Protein AF-A0A8H4AZE7-F1 (afdb_monomer)

InterPro domains:
  IPR032675 Leucine-rich repeat domain superfamily [G3DSA:3.80.10.10] (6-96)

Radius of gyration: 12.89 Å; Cα contacts (8 Å, |Δi|>4): 145; chains: 1; bounding box: 31×23×40 Å

Mean predicted aligned error: 4.81 Å

Sequence (96 aa):
MGPICEEPLLLETLKSYCPNITYFNISDVGLSTQFLELIGNLQKLQFLTLWYLYEIENEPEIQVIQFAKLLPFTLQYLDLRYSCLSSYIEILLNNC

Solvent-accessible surface area (backbone atoms only — not comparable to full-atom values): 5362 Å² total; per-residue (Å²): 132,77,80,78,80,56,61,68,60,49,45,54,46,43,52,72,77,44,49,73,42,39,69,48,77,53,62,74,44,56,69,36,72,66,51,47,51,36,49,50,54,25,65,49,24,27,36,42,36,39,31,48,31,41,86,64,70,97,55,61,69,60,51,40,41,51,47,24,64,31,58,36,90,51,51,77,44,79,43,48,66,72,19,56,62,58,82,42,45,69,59,30,65,75,40,94

Foldseek 3Di:
DPDDPCQLVVLVCCLPPPLADQADADEDEELDPSNLVSQLSNQNHAYYAYAHYDYPDPCVLVSLLSSLQSHHPNHNYYHQVNHPCVVVVVSSVVND

pLDDT: mean 88.8, std 10.73, range [38.78, 98.5]

Nearest PDB structures (foldseek):
  3rw7-assembly1_A  TM=5.849E-01  e=2.438E-01  Homo sapiens
  8pvu-assembly1_D  TM=3.495E-01  e=3.152E-01  Homo sapiens
  6xgy-assembly1_B-2  TM=4.386E-01  e=7.744E-01  Escherichia coli
  8glv-assembly1_Em  TM=2.631E-01  e=1.472E+00  Chlamydomonas reinhardtii
  1jrc-assembly1_B  TM=4.080E-01  e=6.044E+00  Lactococcus lactis

Organism: Gigaspora margarita (NCBI:txid4874)

Structure (mmCIF, N/CA/C/O backbone):
data_AF-A0A8H4AZE7-F1
#
_entry.id   AF-A0A8H4AZE7-F1
#
loop_
_atom_site.group_PDB
_atom_site.id
_atom_site.type_symbol
_atom_site.label_atom_id
_atom_site.label_alt_id
_atom_site.label_comp_id
_atom_site.label_asym_id
_atom_site.label_entity_id
_atom_site.label_seq_id
_atom_site.pdbx_PDB_ins_code
_atom_site.Cartn_x
_atom_site.Cartn_y
_atom_site.Cartn_z
_atom_site.occupancy
_atom_site.B_iso_or_equiv
_atom_site.auth_seq_id
_atom_site.auth_comp_id
_atom_site.auth_asym_id
_atom_site.auth_atom_id
_atom_site.pdbx_PDB_model_num
ATOM 1 N N . MET A 1 1 ? 2.283 10.346 -31.207 1.00 38.78 1 MET A N 1
ATOM 2 C CA . MET A 1 1 ? 1.617 10.816 -29.976 1.00 38.78 1 MET A CA 1
ATOM 3 C C . MET A 1 1 ? 1.553 9.616 -29.054 1.00 38.78 1 MET A C 1
ATOM 5 O O . MET A 1 1 ? 0.886 8.657 -29.413 1.00 38.78 1 MET A O 1
ATOM 9 N N . GLY A 1 2 ? 2.359 9.597 -27.990 1.00 47.41 2 GLY A N 1
ATOM 10 C CA . GLY A 1 2 ? 2.244 8.555 -26.964 1.00 47.41 2 GLY A CA 1
ATOM 11 C C . GLY A 1 2 ? 0.913 8.705 -26.216 1.00 47.41 2 GLY A C 1
ATOM 12 O O . GLY A 1 2 ? 0.333 9.794 -26.275 1.00 47.41 2 GLY A O 1
ATOM 13 N N . PRO A 1 3 ? 0.401 7.645 -25.571 1.00 54.72 3 PRO A N 1
ATOM 14 C CA . PRO A 1 3 ? -0.799 7.761 -24.757 1.00 54.72 3 PRO A CA 1
ATOM 15 C C . PRO A 1 3 ? -0.563 8.821 -23.677 1.00 54.72 3 PRO A C 1
ATOM 17 O O . PRO A 1 3 ? 0.533 8.932 -23.128 1.00 54.72 3 PRO A O 1
ATOM 20 N N . ILE A 1 4 ? -1.575 9.647 -23.421 1.00 56.66 4 ILE A N 1
ATOM 21 C CA . ILE A 1 4 ? -1.590 10.531 -22.256 1.00 56.66 4 ILE A CA 1
ATOM 22 C C . ILE A 1 4 ? -1.469 9.596 -21.045 1.00 56.66 4 ILE A C 1
ATOM 24 O O . ILE A 1 4 ? -2.271 8.674 -20.931 1.00 56.66 4 ILE A O 1
ATOM 28 N N . CYS A 1 5 ? -0.454 9.762 -20.191 1.00 63.25 5 CYS A N 1
ATOM 29 C CA . CYS A 1 5 ? -0.381 9.002 -18.941 1.00 63.25 5 CYS A CA 1
ATOM 30 C C . CYS A 1 5 ? -1.583 9.406 -18.080 1.00 63.25 5 CYS A C 1
ATOM 32 O O . CYS A 1 5 ? -1.573 10.462 -17.453 1.00 63.25 5 CYS A O 1
ATOM 34 N N . GLU A 1 6 ? -2.638 8.593 -18.097 1.00 78.00 6 GLU A N 1
ATOM 35 C CA . GLU A 1 6 ? -3.862 8.795 -17.310 1.00 78.00 6 GLU A CA 1
ATOM 36 C C . GLU A 1 6 ? -3.667 8.425 -15.830 1.00 78.00 6 GLU A C 1
ATOM 38 O O . GLU A 1 6 ? -4.534 8.716 -15.010 1.00 78.00 6 GLU A O 1
ATOM 43 N N . GLU A 1 7 ? -2.516 7.844 -15.469 1.00 81.81 7 GLU A N 1
ATOM 44 C CA . GLU A 1 7 ? -2.170 7.422 -14.105 1.00 81.81 7 GLU A CA 1
ATOM 45 C C . GLU A 1 7 ? -2.350 8.550 -13.069 1.00 81.81 7 GLU A C 1
ATOM 47 O O . GLU A 1 7 ? -3.137 8.348 -12.142 1.00 81.81 7 GLU A O 1
ATOM 52 N N . PRO A 1 8 ? -1.762 9.761 -13.207 1.00 84.50 8 PRO A N 1
ATOM 53 C CA . PRO A 1 8 ? -1.953 10.815 -12.208 1.00 84.50 8 PRO A CA 1
ATOM 54 C C . PRO A 1 8 ? -3.424 11.222 -12.052 1.00 84.50 8 PRO A C 1
ATOM 56 O O . PRO A 1 8 ? -3.888 11.461 -10.940 1.00 84.50 8 PRO A O 1
ATOM 59 N N . LEU A 1 9 ? -4.182 11.263 -13.155 1.00 89.19 9 LEU A N 1
ATOM 60 C CA . LEU A 1 9 ? -5.602 11.621 -13.136 1.00 89.19 9 LEU A CA 1
ATOM 61 C C . LEU A 1 9 ? -6.439 10.548 -12.422 1.00 89.19 9 LEU A C 1
ATOM 63 O O . LEU A 1 9 ? -7.338 10.874 -11.642 1.00 89.19 9 LEU A O 1
ATOM 67 N N . LEU A 1 10 ? -6.136 9.272 -12.671 1.00 89.50 10 LEU A N 1
ATOM 68 C CA . LEU A 1 10 ? -6.784 8.140 -12.022 1.00 89.50 10 LEU A CA 1
ATOM 69 C C . LEU A 1 10 ? -6.532 8.156 -10.510 1.00 89.50 10 LEU A C 1
ATOM 71 O O . LEU A 1 10 ? -7.486 8.046 -9.741 1.00 89.50 10 LEU A O 1
ATOM 75 N N . LEU A 1 11 ? -5.278 8.336 -10.082 1.00 91.12 11 LEU A N 1
ATOM 76 C CA . LEU A 1 11 ? -4.909 8.365 -8.663 1.00 91.12 11 LEU A CA 1
ATOM 77 C C . LEU A 1 11 ? -5.606 9.518 -7.921 1.00 91.12 11 LEU A C 1
ATOM 79 O O . LEU A 1 11 ? -6.197 9.297 -6.863 1.00 91.12 11 LEU A O 1
ATOM 83 N N . GLU A 1 12 ? -5.636 10.719 -8.507 1.00 90.12 12 GLU A N 1
ATOM 84 C CA . GLU A 1 12 ? -6.357 11.872 -7.944 1.00 90.12 12 GLU A CA 1
ATOM 85 C C . GLU A 1 12 ? -7.874 11.639 -7.861 1.00 90.12 12 GLU A C 1
ATOM 87 O O . GLU A 1 12 ? -8.527 12.010 -6.876 1.00 90.12 12 GLU A O 1
ATOM 92 N N . THR A 1 13 ? -8.448 10.983 -8.872 1.00 91.94 13 THR A N 1
ATOM 93 C CA . THR A 1 13 ? -9.875 10.636 -8.891 1.00 91.94 13 THR A CA 1
ATOM 94 C C . THR A 1 13 ? -10.204 9.630 -7.788 1.00 91.94 13 THR A C 1
ATOM 96 O O . THR A 1 13 ? -11.152 9.838 -7.031 1.00 91.94 13 THR A O 1
ATOM 99 N N . LEU A 1 14 ? -9.408 8.568 -7.640 1.00 92.31 14 LEU A N 1
ATOM 100 C CA . LEU A 1 14 ? -9.594 7.570 -6.583 1.00 92.31 14 LEU A CA 1
ATOM 101 C C . LEU A 1 14 ? -9.473 8.200 -5.192 1.00 92.31 14 LEU A C 1
ATOM 103 O O . LEU A 1 14 ? -10.317 7.946 -4.331 1.00 92.31 14 LEU A O 1
ATOM 107 N N . LYS A 1 15 ? -8.484 9.080 -5.000 1.00 89.94 15 LYS A N 1
ATOM 108 C CA . LYS A 1 15 ? -8.275 9.833 -3.755 1.00 89.94 15 LYS A CA 1
ATOM 109 C C . LYS A 1 15 ? -9.505 10.670 -3.385 1.00 89.94 15 LYS A C 1
ATOM 111 O O . LYS A 1 15 ? -9.924 10.673 -2.231 1.00 89.94 15 LYS A O 1
ATOM 116 N N . SER A 1 16 ? -10.111 11.341 -4.367 1.00 91.62 16 SER A N 1
ATOM 117 C CA . SER A 1 16 ? -11.234 12.265 -4.151 1.00 91.62 16 SER A CA 1
ATOM 118 C C . SER A 1 16 ? -12.586 11.565 -3.988 1.00 91.62 16 SER A C 1
ATOM 120 O O . SER A 1 16 ? -13.393 11.948 -3.141 1.00 91.62 16 SER A O 1
ATOM 122 N N . TYR A 1 17 ? -12.854 10.545 -4.804 1.00 93.94 17 TYR A N 1
ATOM 123 C CA . TYR A 1 17 ? -14.182 9.936 -4.915 1.00 93.94 17 TYR A CA 1
ATOM 124 C C . TYR A 1 17 ? -14.304 8.584 -4.207 1.00 93.94 17 TYR A C 1
ATOM 126 O O . TYR A 1 17 ? -15.422 8.126 -3.957 1.00 93.94 17 TYR A O 1
ATOM 134 N N . CYS A 1 18 ? -13.190 7.933 -3.861 1.00 93.69 18 CYS A N 1
ATOM 135 C CA . CYS A 1 18 ? -13.184 6.583 -3.298 1.00 93.69 18 CYS A CA 1
ATOM 136 C C . CYS A 1 18 ? -12.367 6.456 -1.989 1.00 93.69 18 CYS A C 1
ATOM 138 O O . CYS A 1 18 ? -11.585 5.518 -1.847 1.00 93.69 18 CYS A O 1
ATOM 140 N N . PRO A 1 19 ? -12.582 7.305 -0.964 1.00 90.81 19 PRO A N 1
ATOM 141 C CA . PRO A 1 19 ? -11.760 7.300 0.257 1.00 90.81 19 PRO A CA 1
ATOM 142 C C . PRO A 1 19 ? -11.940 6.054 1.147 1.00 90.81 19 PRO A C 1
ATOM 144 O O . PRO A 1 19 ? -11.166 5.821 2.069 1.00 90.81 19 PRO A O 1
ATOM 147 N N . ASN A 1 20 ? -12.985 5.253 0.913 1.00 95.44 20 ASN A N 1
ATOM 148 C CA . ASN A 1 20 ? -13.342 4.094 1.741 1.00 95.44 20 ASN A CA 1
ATOM 149 C C . ASN A 1 20 ? -12.964 2.747 1.106 1.00 95.44 20 ASN A C 1
ATOM 151 O O . ASN A 1 20 ? -13.533 1.724 1.490 1.00 95.44 20 ASN A O 1
ATOM 155 N N 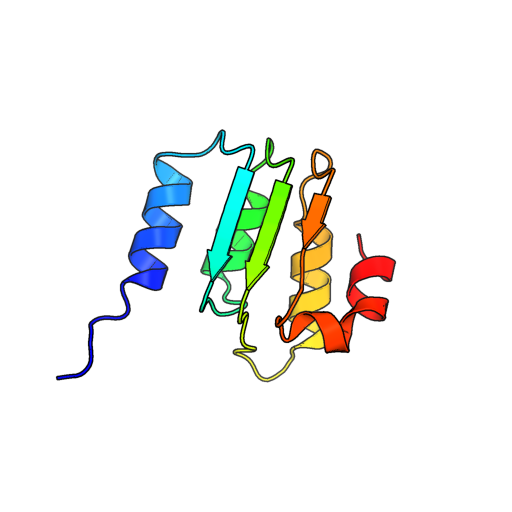. ILE A 1 21 ? -12.067 2.732 0.116 1.00 97.00 21 ILE A N 1
ATOM 156 C CA . ILE A 1 21 ? -11.604 1.487 -0.504 1.00 97.00 21 ILE A CA 1
ATOM 157 C C . ILE A 1 21 ? -11.010 0.568 0.570 1.00 97.00 21 ILE A C 1
ATOM 159 O O . ILE A 1 21 ? -10.133 0.966 1.333 1.00 97.00 21 ILE A O 1
ATOM 163 N N . THR A 1 22 ? -11.489 -0.675 0.608 1.00 98.00 22 THR A N 1
ATOM 164 C CA . THR A 1 22 ? -10.959 -1.740 1.473 1.00 98.00 22 THR A CA 1
ATOM 165 C C . THR A 1 22 ? -10.088 -2.732 0.705 1.00 98.00 22 THR A C 1
ATOM 167 O O . THR A 1 22 ? -9.232 -3.379 1.300 1.00 98.00 22 THR A O 1
ATOM 170 N N . TYR A 1 23 ? -10.274 -2.836 -0.612 1.00 98.06 23 TYR A N 1
ATOM 171 C CA . TYR A 1 23 ? -9.511 -3.701 -1.505 1.00 98.06 23 TYR A CA 1
ATOM 172 C C . TYR A 1 23 ? -8.989 -2.881 -2.680 1.00 98.06 23 TYR A C 1
ATOM 174 O O . TYR A 1 23 ? -9.781 -2.339 -3.452 1.00 98.06 23 TYR A O 1
ATOM 182 N N . PHE A 1 24 ? -7.670 -2.806 -2.822 1.00 96.25 24 PHE A N 1
ATOM 183 C CA . PHE A 1 24 ? -7.021 -2.084 -3.904 1.00 96.25 24 PHE A CA 1
ATOM 184 C C . PHE A 1 24 ? -6.031 -2.994 -4.625 1.00 96.25 24 PHE A C 1
ATOM 186 O O .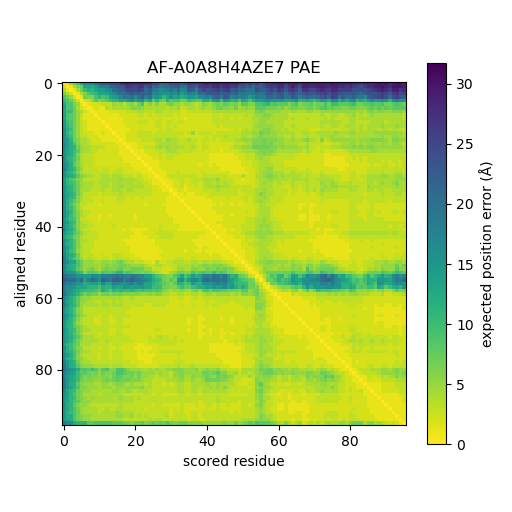 PHE A 1 24 ? -5.082 -3.507 -4.033 1.00 96.25 24 PHE A O 1
ATOM 193 N N . ASN A 1 25 ? -6.281 -3.203 -5.914 1.00 94.88 25 ASN A N 1
ATOM 194 C CA . ASN A 1 25 ? -5.421 -3.962 -6.806 1.00 94.88 25 ASN A CA 1
ATOM 195 C C . ASN A 1 25 ? -5.069 -3.067 -7.987 1.00 94.88 25 ASN A C 1
ATOM 197 O O . ASN A 1 25 ? -5.965 -2.621 -8.707 1.00 94.88 25 ASN A O 1
ATOM 201 N N . ILE A 1 26 ? -3.781 -2.795 -8.151 1.00 91.88 26 ILE A N 1
ATOM 202 C CA . ILE A 1 26 ? -3.266 -1.936 -9.209 1.00 91.88 26 ILE A CA 1
ATOM 203 C C . ILE A 1 26 ? -2.004 -2.554 -9.805 1.00 91.88 26 ILE A C 1
ATOM 205 O O . ILE A 1 26 ? -1.208 -3.201 -9.118 1.00 91.88 26 ILE A O 1
ATOM 209 N N . SER A 1 27 ? -1.854 -2.365 -11.111 1.00 90.50 27 SER A N 1
ATOM 210 C CA . SER A 1 27 ? -0.710 -2.825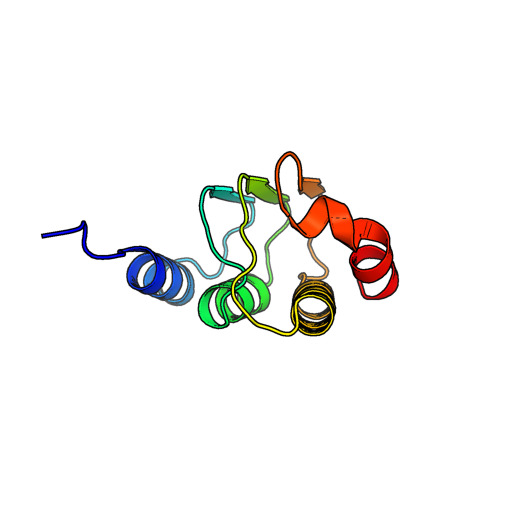 -11.883 1.00 90.50 27 SER A CA 1
ATOM 211 C C . SER A 1 27 ? -0.120 -1.693 -12.708 1.00 90.50 27 SER A C 1
ATOM 213 O O . SER A 1 27 ? -0.878 -0.809 -13.099 1.00 90.50 27 SER A O 1
ATOM 215 N N . ASP A 1 28 ? 1.166 -1.791 -13.051 1.00 87.81 28 ASP A N 1
ATOM 216 C CA . ASP A 1 28 ? 1.839 -0.863 -13.978 1.00 87.81 28 ASP A CA 1
ATOM 217 C C . ASP A 1 28 ? 1.771 0.593 -13.480 1.00 87.81 28 ASP A C 1
ATOM 219 O O . ASP A 1 28 ? 1.286 1.494 -14.157 1.00 87.81 28 ASP A O 1
ATOM 223 N N . VAL A 1 29 ? 2.202 0.788 -12.229 1.00 87.00 29 VAL A N 1
ATOM 224 C CA . VAL A 1 29 ? 2.187 2.075 -11.517 1.00 87.00 29 VAL A CA 1
ATOM 225 C C . VAL A 1 29 ? 3.585 2.386 -10.990 1.00 87.00 29 VAL A C 1
ATOM 227 O O . VAL A 1 29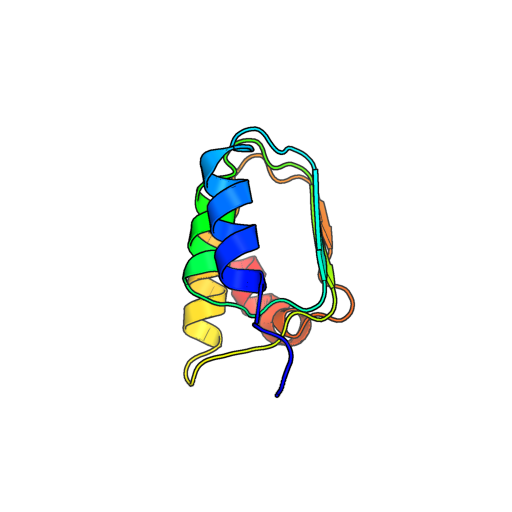 ? 4.312 1.477 -10.577 1.00 87.00 29 VAL A O 1
ATOM 230 N N . GLY A 1 30 ? 3.971 3.660 -10.987 1.00 88.06 30 GLY A N 1
ATOM 231 C CA . GLY A 1 30 ? 5.225 4.091 -10.370 1.00 88.06 30 GLY A CA 1
ATOM 232 C C . GLY A 1 30 ? 5.089 4.292 -8.858 1.00 88.06 30 GLY A C 1
ATOM 233 O O . GLY A 1 30 ? 4.012 4.640 -8.370 1.00 88.06 30 GLY A O 1
ATOM 234 N N . LEU A 1 31 ? 6.191 4.183 -8.104 1.00 87.69 31 LEU A N 1
ATOM 235 C CA . LEU A 1 31 ? 6.248 4.612 -6.690 1.00 87.69 31 LEU A CA 1
ATOM 236 C C . LEU A 1 31 ? 6.266 6.152 -6.541 1.00 87.69 31 LEU A C 1
ATOM 238 O O . LEU A 1 31 ? 7.085 6.719 -5.828 1.00 87.69 31 LEU A O 1
ATOM 242 N N . SER A 1 32 ? 5.381 6.842 -7.258 1.00 87.56 32 SER A N 1
ATOM 243 C CA . SER A 1 32 ? 5.319 8.302 -7.330 1.00 87.56 32 SER A CA 1
ATOM 244 C C . SER A 1 32 ? 4.740 8.932 -6.063 1.00 87.56 32 SER A C 1
ATOM 246 O O . SER A 1 32 ? 3.968 8.308 -5.332 1.00 87.56 32 SER A O 1
ATOM 248 N N . THR A 1 33 ? 5.010 10.222 -5.846 1.00 88.94 33 THR A N 1
ATOM 249 C CA . THR A 1 33 ? 4.391 11.002 -4.760 1.00 88.94 33 THR A CA 1
ATOM 250 C C . THR A 1 33 ? 2.863 10.906 -4.767 1.00 88.94 33 THR A C 1
ATOM 252 O O . THR A 1 33 ? 2.261 10.757 -3.708 1.00 88.94 33 THR A O 1
ATOM 255 N N . GLN A 1 34 ? 2.219 10.931 -5.941 1.00 90.06 34 GLN A N 1
ATOM 256 C CA . GLN A 1 34 ? 0.758 10.815 -6.044 1.00 90.06 34 GLN A CA 1
ATOM 257 C C . GLN A 1 34 ? 0.262 9.442 -5.582 1.00 90.06 34 GLN A C 1
ATOM 259 O O . GLN A 1 34 ? -0.772 9.338 -4.920 1.00 90.06 34 GLN A O 1
ATOM 264 N N . PHE A 1 35 ? 1.002 8.383 -5.914 1.00 91.94 35 PHE A N 1
ATOM 265 C CA . PHE A 1 35 ? 0.678 7.038 -5.463 1.00 91.94 35 PHE A CA 1
ATOM 266 C C . PHE A 1 35 ? 0.843 6.908 -3.942 1.00 91.94 35 PHE A C 1
ATOM 268 O O . PHE A 1 35 ? -0.060 6.408 -3.270 1.00 91.94 35 PHE A O 1
ATOM 275 N N . LEU A 1 36 ? 1.937 7.434 -3.382 1.00 92.38 36 LEU A N 1
ATOM 276 C CA . LEU A 1 36 ? 2.162 7.475 -1.934 1.00 92.38 36 LEU A CA 1
ATOM 277 C C . LEU A 1 36 ? 1.044 8.238 -1.204 1.00 92.38 36 LEU A C 1
ATOM 279 O O . LEU A 1 36 ? 0.499 7.743 -0.216 1.00 92.38 36 LEU A O 1
ATOM 283 N N . GLU A 1 37 ? 0.646 9.405 -1.719 1.00 93.06 37 GLU A N 1
ATOM 284 C CA . GLU A 1 37 ? -0.480 10.175 -1.183 1.00 93.06 37 GLU A CA 1
ATOM 285 C C . GLU A 1 37 ? -1.794 9.393 -1.219 1.00 93.06 37 GLU A C 1
ATOM 287 O O . GLU A 1 37 ? -2.563 9.447 -0.258 1.00 93.06 37 GLU A O 1
ATOM 292 N N . LEU A 1 38 ? -2.085 8.675 -2.308 1.00 94.75 38 LEU A N 1
ATOM 293 C CA . LEU A 1 38 ? -3.285 7.847 -2.386 1.00 94.75 38 LEU A CA 1
ATOM 294 C C . LEU A 1 38 ? -3.271 6.790 -1.279 1.00 94.75 38 LEU A C 1
ATOM 296 O O . LEU A 1 38 ? -4.222 6.724 -0.504 1.00 94.75 38 LEU A O 1
ATOM 300 N N . ILE A 1 39 ? -2.194 6.007 -1.169 1.00 94.94 39 ILE A N 1
ATOM 301 C CA . ILE A 1 39 ? -2.074 4.934 -0.171 1.00 94.94 39 ILE A CA 1
ATOM 302 C C . ILE A 1 39 ? -2.242 5.481 1.249 1.00 94.94 39 ILE A C 1
ATOM 304 O O . ILE A 1 39 ? -3.050 4.947 2.010 1.00 94.94 39 ILE A O 1
ATOM 308 N N . GLY A 1 40 ? -1.582 6.598 1.568 1.00 93.75 40 GLY A N 1
ATOM 309 C CA . GLY A 1 40 ? -1.714 7.262 2.865 1.00 93.75 40 GLY A CA 1
ATOM 310 C C . GLY A 1 40 ? -3.125 7.783 3.168 1.00 93.75 40 GLY A C 1
ATOM 311 O O . GLY A 1 40 ? -3.487 7.941 4.332 1.00 93.75 40 GLY A O 1
ATOM 312 N N . ASN A 1 41 ? -3.961 8.025 2.155 1.00 94.88 41 ASN A N 1
ATOM 313 C CA . ASN A 1 41 ? -5.344 8.474 2.338 1.00 94.88 41 ASN A CA 1
ATOM 314 C C . ASN A 1 41 ? -6.357 7.326 2.460 1.00 94.88 41 ASN A C 1
ATOM 316 O O . ASN A 1 41 ? -7.455 7.534 2.984 1.00 94.88 41 ASN A O 1
ATOM 320 N N . LEU A 1 42 ? -6.014 6.108 2.032 1.00 95.81 42 LEU A N 1
ATOM 321 C CA . LEU A 1 42 ? -6.904 4.945 2.096 1.00 95.81 42 LEU A CA 1
ATOM 322 C C . LEU A 1 42 ? -6.910 4.303 3.495 1.00 95.81 42 LEU A C 1
ATOM 324 O O . LEU A 1 42 ? -6.537 3.150 3.688 1.00 95.81 42 LEU A O 1
ATOM 328 N N . GLN A 1 43 ? -7.414 5.035 4.488 1.00 93.56 43 GLN A N 1
ATOM 329 C CA . GLN A 1 43 ? -7.416 4.653 5.912 1.00 93.56 43 GLN A CA 1
ATOM 330 C C . GLN A 1 43 ? -8.224 3.382 6.253 1.00 93.56 43 GLN A C 1
ATOM 332 O O . GLN A 1 43 ? -8.153 2.891 7.376 1.00 93.56 43 GLN A O 1
ATOM 337 N N . LYS A 1 44 ? -9.035 2.868 5.317 1.00 96.81 44 LYS A N 1
ATOM 338 C CA . LYS A 1 44 ? -9.817 1.625 5.471 1.00 96.81 44 LYS A CA 1
ATOM 339 C C . LYS A 1 44 ? -9.268 0.461 4.650 1.00 96.81 44 LYS A C 1
ATOM 341 O O . LYS A 1 44 ? -9.899 -0.597 4.618 1.00 96.81 44 LYS A O 1
ATOM 346 N N . LEU A 1 45 ? -8.141 0.646 3.970 1.00 98.12 45 LEU A N 1
ATOM 347 C CA . LEU A 1 45 ? -7.564 -0.368 3.103 1.00 98.12 45 LEU A CA 1
ATOM 348 C C . LEU A 1 45 ? -7.148 -1.589 3.925 1.00 98.12 45 LEU A C 1
ATOM 350 O O . LEU A 1 45 ? -6.405 -1.481 4.896 1.00 98.12 45 LEU A O 1
ATOM 354 N N . GLN A 1 46 ? -7.643 -2.753 3.527 1.00 98.38 46 GLN A N 1
ATOM 355 C CA . GLN A 1 46 ? -7.379 -4.041 4.168 1.00 98.38 46 GLN A CA 1
ATOM 356 C C . GLN A 1 46 ? -6.566 -4.959 3.258 1.00 98.38 46 GLN A C 1
ATOM 358 O O . GLN A 1 46 ? -5.746 -5.734 3.743 1.00 98.38 46 GLN A O 1
ATOM 363 N N . PHE A 1 47 ? -6.752 -4.852 1.945 1.00 98.50 47 PHE A N 1
ATOM 364 C CA . PHE A 1 47 ? -6.093 -5.702 0.962 1.00 98.50 47 PHE A CA 1
ATOM 365 C C . PHE A 1 47 ? -5.432 -4.827 -0.093 1.00 98.50 47 PHE A C 1
ATOM 367 O O . PHE A 1 47 ? -6.123 -4.093 -0.800 1.00 98.50 47 PHE A O 1
ATOM 374 N N . LEU A 1 48 ? -4.109 -4.921 -0.199 1.00 96.50 48 LEU A N 1
ATOM 375 C CA . LEU A 1 48 ? -3.323 -4.225 -1.206 1.00 96.50 48 LEU A CA 1
ATOM 376 C C . LEU A 1 48 ? -2.592 -5.240 -2.079 1.00 96.50 48 LEU A C 1
ATOM 378 O O . LEU A 1 48 ? -1.921 -6.146 -1.587 1.00 96.50 48 LEU A O 1
ATOM 382 N N . THR A 1 49 ? -2.734 -5.099 -3.388 1.00 95.81 49 THR A N 1
ATOM 383 C CA . T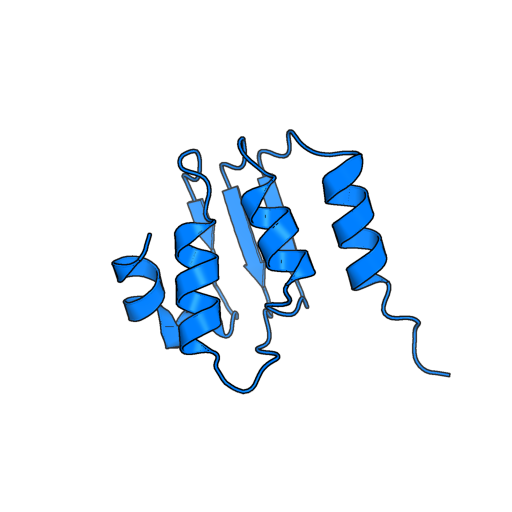HR A 1 49 ? -2.053 -5.933 -4.375 1.00 95.81 49 THR A CA 1
ATOM 384 C C . THR A 1 49 ? -1.389 -5.028 -5.406 1.00 95.81 49 THR A C 1
ATOM 386 O O . THR A 1 49 ? -2.067 -4.229 -6.052 1.00 95.81 49 THR A O 1
ATOM 389 N N . LEU A 1 50 ? -0.065 -5.144 -5.527 1.00 92.94 50 LEU A N 1
ATOM 390 C CA . LEU A 1 50 ? 0.781 -4.312 -6.379 1.00 92.94 50 LEU A CA 1
ATOM 391 C C . LEU A 1 50 ? 1.527 -5.186 -7.381 1.00 92.94 50 LEU A C 1
ATOM 393 O O . LEU A 1 50 ? 2.437 -5.928 -7.013 1.00 92.94 50 LEU A O 1
ATOM 397 N N . TRP A 1 51 ? 1.148 -5.067 -8.651 1.00 90.00 51 TRP A N 1
ATOM 398 C CA . TRP A 1 51 ? 1.765 -5.795 -9.761 1.00 90.00 51 TRP A CA 1
ATOM 399 C C . TRP A 1 51 ? 2.590 -4.847 -10.625 1.00 90.00 51 TRP A C 1
ATOM 401 O O . TRP A 1 51 ? 2.146 -3.744 -10.919 1.00 90.00 51 TRP A O 1
ATOM 411 N N . TYR A 1 52 ? 3.765 -5.273 -11.092 1.00 85.06 52 TYR A N 1
ATOM 412 C CA . TYR A 1 52 ? 4.588 -4.471 -12.011 1.00 85.06 52 TYR A CA 1
ATOM 413 C C . TYR A 1 52 ? 4.814 -3.031 -11.532 1.00 85.06 52 TYR A C 1
ATOM 415 O O . TYR A 1 52 ? 4.789 -2.092 -12.320 1.00 85.06 52 TYR A O 1
ATOM 423 N N . LEU A 1 53 ? 5.003 -2.856 -10.223 1.00 83.50 53 LEU A N 1
ATOM 424 C CA . LEU A 1 53 ? 5.374 -1.560 -9.680 1.00 83.50 53 LEU A CA 1
ATOM 425 C C . LEU A 1 53 ? 6.820 -1.285 -10.082 1.00 83.50 53 LEU A C 1
ATOM 427 O O . LEU A 1 53 ? 7.690 -2.131 -9.844 1.00 83.50 53 LEU A O 1
ATOM 431 N N . TYR A 1 54 ? 7.053 -0.145 -10.723 1.00 80.00 54 TYR A N 1
ATOM 432 C CA . TYR A 1 54 ? 8.377 0.264 -11.171 1.00 80.00 54 TYR A CA 1
ATOM 433 C C . TYR A 1 54 ? 8.885 1.455 -10.362 1.00 80.00 54 TYR A C 1
ATOM 435 O O . TYR A 1 54 ? 8.134 2.336 -9.938 1.00 80.00 54 TYR A O 1
ATOM 443 N N . GLU A 1 55 ? 10.193 1.461 -10.131 1.00 71.62 55 GLU A N 1
ATOM 444 C CA . GLU A 1 55 ? 10.868 2.554 -9.446 1.00 71.62 55 GLU A CA 1
ATOM 445 C C . GLU A 1 55 ? 10.972 3.768 -10.357 1.00 71.62 55 GLU A C 1
ATOM 447 O O . GLU A 1 55 ? 11.476 3.688 -11.480 1.00 71.62 55 GLU A O 1
ATOM 452 N N . ILE A 1 56 ? 10.522 4.909 -9.845 1.00 66.44 56 ILE A N 1
ATOM 453 C CA . ILE A 1 56 ? 10.835 6.209 -10.417 1.00 66.44 56 ILE A CA 1
ATOM 454 C C . ILE A 1 56 ? 11.326 7.075 -9.268 1.00 66.44 56 ILE A C 1
ATOM 456 O O . ILE A 1 56 ? 10.518 7.591 -8.506 1.00 66.44 56 ILE A O 1
ATOM 460 N N . GLU A 1 57 ? 12.647 7.172 -9.143 1.00 67.69 57 GLU A N 1
ATOM 461 C CA . GLU A 1 57 ? 13.444 8.284 -8.605 1.00 67.69 57 GLU A CA 1
ATOM 462 C C . GLU A 1 57 ? 14.856 7.771 -8.282 1.00 67.69 57 GLU A C 1
ATOM 464 O O . GLU A 1 57 ? 15.130 6.573 -8.311 1.00 67.69 57 GLU A O 1
ATOM 469 N N . ASN A 1 58 ? 15.785 8.687 -8.010 1.00 74.31 58 ASN A N 1
ATOM 470 C CA . ASN A 1 58 ? 17.189 8.350 -7.759 1.00 74.31 58 ASN A CA 1
ATOM 471 C C . ASN A 1 58 ? 17.437 7.714 -6.372 1.00 74.31 58 ASN A 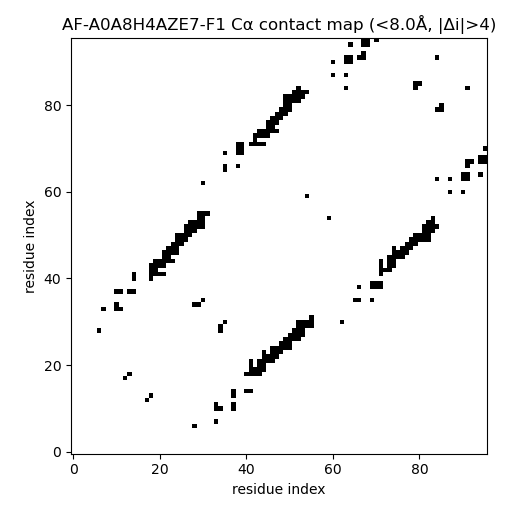C 1
ATOM 473 O O . ASN A 1 58 ? 18.544 7.242 -6.123 1.00 74.31 58 ASN A O 1
ATOM 477 N N . GLU A 1 59 ? 16.442 7.709 -5.473 1.00 83.50 59 GLU A N 1
ATOM 478 C CA . GLU A 1 59 ? 16.572 7.295 -4.064 1.00 83.50 59 GLU A CA 1
ATOM 479 C C . GLU A 1 59 ? 15.480 6.280 -3.648 1.00 83.50 59 GLU A C 1
ATOM 481 O O . GLU A 1 59 ? 14.623 6.579 -2.809 1.00 83.50 59 GLU A O 1
ATOM 486 N N . PRO A 1 60 ? 15.496 5.058 -4.211 1.00 85.69 60 PRO A N 1
ATOM 487 C CA . PRO A 1 60 ? 14.422 4.080 -4.023 1.00 85.69 60 PRO A CA 1
ATOM 488 C C . PRO A 1 60 ? 14.235 3.645 -2.564 1.00 85.69 60 PRO A C 1
ATOM 490 O O . PRO A 1 60 ? 13.110 3.492 -2.099 1.00 85.69 60 PRO A O 1
ATOM 493 N N . GLU A 1 61 ? 15.315 3.532 -1.787 1.00 89.88 61 GLU A N 1
ATOM 494 C CA . GLU A 1 61 ? 15.240 3.152 -0.369 1.00 89.88 61 GLU A CA 1
ATOM 495 C C . GLU A 1 61 ? 14.439 4.163 0.468 1.00 89.88 61 GLU A C 1
ATOM 497 O O . GLU A 1 61 ? 13.660 3.772 1.339 1.00 89.88 61 GLU A O 1
ATOM 502 N N . ILE A 1 62 ? 14.581 5.465 0.187 1.00 91.12 62 ILE A N 1
ATOM 503 C CA . ILE A 1 62 ? 13.845 6.524 0.893 1.00 91.12 62 ILE A CA 1
ATOM 504 C C . ILE A 1 62 ? 12.354 6.435 0.567 1.00 91.12 62 ILE A C 1
ATOM 506 O O . ILE A 1 62 ? 11.526 6.514 1.479 1.00 91.12 62 ILE A O 1
ATOM 510 N N . GLN A 1 63 ? 12.005 6.213 -0.700 1.00 90.12 63 GLN A N 1
ATOM 511 C CA . GLN A 1 63 ? 10.614 6.035 -1.110 1.00 90.12 63 GLN A CA 1
ATOM 512 C C . GLN A 1 63 ? 9.999 4.763 -0.519 1.00 90.12 63 GLN A C 1
ATOM 514 O O . GLN A 1 63 ? 8.857 4.793 -0.071 1.00 90.12 63 GLN A O 1
ATOM 519 N N . VAL A 1 64 ? 10.752 3.661 -0.446 1.00 92.19 64 VAL A N 1
ATOM 520 C CA . VAL A 1 64 ? 10.303 2.416 0.199 1.00 92.19 64 VAL A CA 1
ATOM 521 C C . VAL A 1 64 ? 9.998 2.656 1.678 1.00 92.19 64 VAL A C 1
ATOM 523 O O . VAL A 1 64 ? 8.958 2.219 2.169 1.00 92.19 64 VAL A O 1
ATOM 526 N N . ILE A 1 65 ? 10.861 3.389 2.390 1.00 94.38 65 ILE A N 1
ATOM 527 C CA . ILE A 1 65 ? 10.632 3.752 3.797 1.00 94.38 65 ILE A CA 1
ATOM 528 C C . ILE A 1 65 ? 9.384 4.633 3.939 1.00 94.38 65 ILE A C 1
ATOM 530 O O . ILE A 1 65 ? 8.599 4.442 4.869 1.00 94.38 65 ILE A O 1
ATOM 534 N N . GLN A 1 66 ? 9.191 5.607 3.047 1.00 94.06 66 GLN A N 1
ATOM 535 C CA . GLN A 1 66 ? 7.995 6.454 3.050 1.00 94.06 66 GLN A CA 1
ATOM 536 C C . GLN A 1 66 ? 6.731 5.640 2.776 1.00 94.06 66 GLN A C 1
ATOM 538 O O . GLN A 1 66 ? 5.754 5.776 3.507 1.00 94.06 66 GLN A O 1
ATOM 543 N N . PHE A 1 67 ? 6.766 4.760 1.777 1.00 94.06 67 PHE A N 1
ATOM 544 C CA . PHE A 1 67 ? 5.675 3.853 1.448 1.00 94.06 67 PHE A CA 1
ATOM 545 C C . PHE A 1 67 ? 5.300 2.970 2.641 1.00 94.06 67 PHE A C 1
ATOM 547 O O . PHE A 1 67 ? 4.128 2.932 3.004 1.00 94.06 67 PHE A O 1
ATOM 554 N N . ALA A 1 68 ? 6.282 2.342 3.299 1.00 95.12 68 ALA A N 1
ATOM 555 C CA . ALA A 1 68 ? 6.062 1.516 4.488 1.00 95.12 68 ALA A CA 1
ATOM 556 C C . ALA A 1 68 ? 5.314 2.287 5.587 1.00 95.12 68 ALA A C 1
ATOM 558 O O . ALA A 1 68 ? 4.289 1.832 6.085 1.00 95.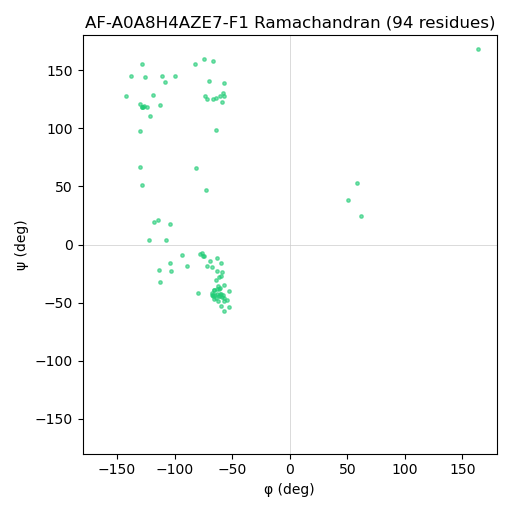12 68 ALA A O 1
ATOM 559 N N . LYS A 1 69 ? 5.766 3.511 5.885 1.00 95.88 69 LYS A N 1
ATOM 560 C CA . LYS A 1 69 ? 5.166 4.382 6.910 1.00 95.88 69 LYS A CA 1
ATOM 561 C C . LYS A 1 69 ? 3.763 4.884 6.567 1.00 95.88 69 LYS A C 1
ATOM 563 O O . LYS A 1 69 ? 3.059 5.353 7.459 1.00 95.88 69 LYS A O 1
ATOM 568 N N . LEU A 1 70 ? 3.382 4.850 5.292 1.00 95.94 70 LEU A N 1
ATOM 569 C CA . LEU A 1 70 ? 2.062 5.258 4.811 1.00 95.94 70 LEU A CA 1
ATOM 570 C C . LEU A 1 70 ? 1.083 4.087 4.710 1.00 95.94 70 LEU A C 1
ATOM 572 O O . LEU A 1 70 ? -0.104 4.326 4.479 1.00 95.94 70 LEU A O 1
ATOM 576 N N . LEU A 1 71 ? 1.544 2.842 4.881 1.00 95.56 71 LEU A N 1
ATOM 577 C CA . LEU A 1 71 ? 0.646 1.697 4.888 1.00 95.56 71 LEU A CA 1
ATOM 578 C C . LEU A 1 71 ? -0.365 1.845 6.038 1.00 95.56 71 LEU A C 1
ATOM 580 O O . LEU A 1 71 ? 0.014 2.075 7.187 1.00 95.56 71 LEU A O 1
ATOM 584 N N . PRO A 1 72 ? -1.669 1.725 5.754 1.00 94.44 72 PRO A N 1
ATOM 585 C CA . PRO A 1 72 ? -2.684 1.914 6.773 1.00 94.44 72 PRO A CA 1
ATOM 586 C C . PRO A 1 72 ? -2.661 0.756 7.772 1.00 94.44 72 PRO A C 1
ATOM 588 O O . PRO A 1 72 ? -2.578 -0.408 7.389 1.00 94.44 72 PRO A O 1
ATOM 591 N N . PHE A 1 73 ? -2.848 1.057 9.059 1.00 94.62 73 PHE A N 1
ATOM 592 C CA . PHE A 1 73 ? -2.905 0.046 10.128 1.00 94.62 73 PHE A CA 1
ATOM 593 C C . PHE A 1 73 ? -4.033 -0.987 9.955 1.00 94.62 73 PHE A C 1
ATOM 595 O O . PHE A 1 73 ? -4.040 -2.022 10.618 1.00 94.62 73 PHE A O 1
ATOM 602 N N . THR A 1 74 ? -5.013 -0.708 9.090 1.00 97.00 74 THR A N 1
ATOM 603 C CA . THR A 1 74 ? -6.084 -1.646 8.734 1.00 97.00 74 THR A CA 1
ATOM 604 C C . THR A 1 74 ? -5.643 -2.721 7.745 1.00 97.00 74 THR A C 1
ATOM 606 O O . THR A 1 74 ? -6.428 -3.634 7.487 1.00 97.00 74 THR A O 1
ATOM 609 N N . LEU A 1 75 ? -4.435 -2.623 7.182 1.00 97.50 75 LEU A N 1
ATOM 610 C CA . LEU A 1 75 ? -3.935 -3.542 6.173 1.00 97.50 75 LEU A CA 1
ATOM 611 C C . LEU A 1 75 ? -3.726 -4.940 6.767 1.00 97.50 75 LEU A C 1
ATOM 613 O O . LEU A 1 75 ? -3.019 -5.128 7.752 1.00 97.50 75 LEU A O 1
ATOM 617 N N . GLN A 1 76 ? -4.352 -5.933 6.145 1.00 97.50 76 GLN A N 1
ATOM 618 C CA . GLN A 1 76 ? -4.310 -7.342 6.548 1.00 97.50 76 GLN A CA 1
ATOM 619 C C . GLN A 1 76 ? -3.585 -8.211 5.520 1.00 97.50 76 GLN A C 1
ATOM 621 O O . GLN A 1 76 ? -3.121 -9.301 5.847 1.00 97.50 76 GLN A O 1
ATOM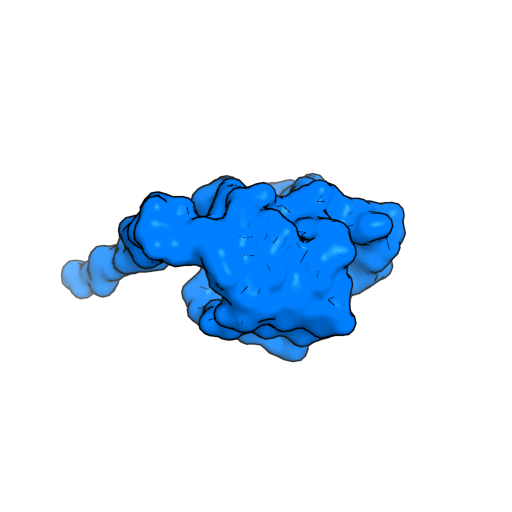 626 N N . TYR A 1 77 ? -3.504 -7.748 4.273 1.00 96.81 77 TYR A N 1
ATOM 627 C CA . TYR A 1 77 ? -2.894 -8.482 3.178 1.00 96.81 77 TYR A CA 1
ATOM 628 C C . TYR A 1 77 ? -2.139 -7.532 2.255 1.00 96.81 77 TYR A C 1
ATOM 630 O O . TYR A 1 77 ? -2.705 -6.549 1.770 1.00 96.81 77 TYR A O 1
ATOM 638 N N . LEU A 1 78 ? -0.878 -7.869 1.995 1.00 95.00 78 LEU A N 1
ATOM 639 C CA . LEU A 1 78 ? -0.008 -7.167 1.066 1.00 95.00 78 LEU A CA 1
ATOM 640 C C . LEU A 1 78 ? 0.588 -8.174 0.079 1.00 95.00 78 LEU A C 1
ATOM 642 O O . LEU A 1 78 ? 1.308 -9.089 0.477 1.00 95.00 78 LEU A O 1
ATOM 646 N N . ASP A 1 79 ? 0.289 -7.992 -1.203 1.00 94.06 79 ASP A N 1
ATOM 647 C CA . ASP A 1 79 ? 0.863 -8.770 -2.299 1.00 94.06 79 ASP A CA 1
ATOM 648 C C . ASP A 1 79 ? 1.765 -7.884 -3.156 1.00 94.06 79 ASP A C 1
ATOM 650 O O . ASP A 1 79 ? 1.316 -6.889 -3.724 1.00 94.06 79 ASP A O 1
ATOM 654 N N . LEU A 1 80 ? 3.040 -8.266 -3.225 1.00 91.31 80 LEU A N 1
ATOM 655 C CA . LEU A 1 80 ? 4.107 -7.579 -3.959 1.00 91.31 80 LEU A CA 1
ATOM 656 C C . LEU A 1 80 ? 4.691 -8.458 -5.073 1.00 91.31 80 LEU A C 1
ATOM 658 O O . LEU A 1 80 ? 5.829 -8.250 -5.506 1.00 91.31 80 LEU A O 1
ATOM 662 N N . ARG A 1 81 ? 3.973 -9.499 -5.510 1.00 85.38 81 ARG A N 1
ATOM 663 C CA . ARG A 1 81 ? 4.454 -10.368 -6.590 1.00 85.38 81 ARG A CA 1
ATOM 664 C C . ARG A 1 81 ? 4.706 -9.539 -7.849 1.00 85.38 81 ARG A C 1
ATOM 666 O O . ARG A 1 81 ? 3.851 -8.783 -8.294 1.00 85.38 81 ARG A O 1
ATOM 673 N N . TYR A 1 82 ? 5.889 -9.719 -8.435 1.00 82.62 82 TYR A N 1
ATOM 674 C CA . TYR A 1 82 ? 6.331 -9.005 -9.640 1.00 82.62 82 TYR A CA 1
ATOM 675 C C . TYR A 1 82 ? 6.433 -7.473 -9.479 1.00 82.62 82 TYR A C 1
ATOM 677 O O . TYR A 1 82 ? 6.357 -6.749 -10.466 1.00 82.62 82 TYR A O 1
ATOM 685 N N . SER A 1 83 ? 6.617 -6.979 -8.250 1.00 86.50 83 SER A N 1
ATOM 686 C CA . SER A 1 83 ? 6.903 -5.571 -7.936 1.00 86.50 83 SER A CA 1
ATOM 687 C C . SER A 1 83 ? 8.400 -5.351 -7.688 1.00 86.50 83 SER A C 1
ATOM 689 O O . SER A 1 83 ? 9.048 -6.214 -7.086 1.00 86.50 83 SER A O 1
ATOM 691 N N . CYS A 1 84 ? 8.955 -4.193 -8.075 1.00 85.81 84 CYS A N 1
ATOM 692 C CA . CYS A 1 84 ? 10.333 -3.826 -7.715 1.00 85.81 84 CYS A CA 1
ATOM 693 C C . CYS A 1 84 ? 10.542 -3.770 -6.190 1.00 85.81 84 CYS A C 1
ATOM 695 O O . CYS A 1 84 ? 11.626 -4.096 -5.713 1.00 85.81 84 CYS A O 1
ATOM 697 N N . LEU A 1 85 ? 9.477 -3.502 -5.417 1.00 87.25 85 LEU A N 1
ATOM 698 C CA . LEU A 1 85 ? 9.494 -3.513 -3.948 1.00 87.25 85 LEU A CA 1
ATOM 699 C C . LEU A 1 85 ? 9.908 -4.865 -3.363 1.00 87.25 85 LEU A C 1
ATOM 701 O O . LEU A 1 85 ? 10.391 -4.917 -2.234 1.00 87.25 85 LEU A O 1
ATOM 705 N N . SER A 1 86 ? 9.749 -5.962 -4.111 1.00 86.75 86 SER A N 1
ATOM 706 C CA . SER A 1 86 ? 10.204 -7.280 -3.657 1.00 86.75 86 SER A CA 1
ATOM 707 C C . SER A 1 86 ? 11.721 -7.337 -3.433 1.00 86.75 86 SER A C 1
ATOM 709 O O . SER A 1 86 ? 12.167 -8.057 -2.542 1.00 86.75 86 SER A O 1
ATOM 711 N N . SER A 1 87 ? 12.502 -6.522 -4.150 1.00 89.19 87 SER A N 1
ATOM 712 C CA . SER A 1 87 ? 13.950 -6.378 -3.940 1.00 89.19 87 SER A CA 1
ATOM 713 C C . SER A 1 87 ? 14.303 -5.622 -2.653 1.00 89.19 87 SER A C 1
ATOM 715 O O . SER A 1 87 ? 15.420 -5.753 -2.163 1.00 89.19 87 SER A O 1
ATOM 717 N N . TYR A 1 88 ? 13.358 -4.868 -2.080 1.00 91.38 88 TYR A N 1
ATOM 718 C CA . TYR A 1 88 ? 13.533 -4.037 -0.880 1.00 91.38 88 TYR A CA 1
ATOM 719 C C . TYR A 1 88 ? 12.702 -4.539 0.306 1.00 91.38 88 TYR A C 1
ATOM 721 O O . TYR A 1 88 ? 12.414 -3.789 1.242 1.00 91.38 88 TYR A O 1
ATOM 729 N N . ILE A 1 89 ? 12.305 -5.816 0.280 1.00 91.69 89 ILE A N 1
ATOM 730 C CA . ILE A 1 89 ? 11.374 -6.394 1.253 1.00 91.69 89 ILE A CA 1
ATOM 731 C C . ILE A 1 89 ? 11.860 -6.253 2.702 1.00 91.69 89 ILE A C 1
ATOM 733 O O . ILE A 1 89 ? 11.055 -6.005 3.593 1.00 91.69 89 ILE A O 1
ATOM 737 N N . GLU A 1 90 ? 13.169 -6.339 2.947 1.00 94.44 90 GLU A N 1
ATOM 738 C CA . GLU A 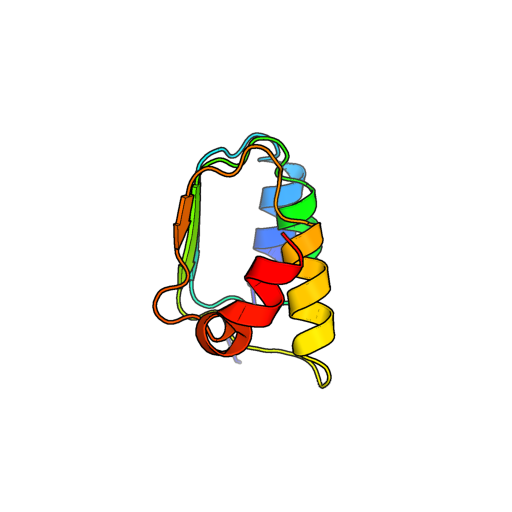1 90 ? 13.734 -6.155 4.289 1.00 94.44 90 GLU A CA 1
ATOM 739 C C . GLU A 1 90 ? 13.561 -4.716 4.793 1.00 94.44 90 GLU A C 1
ATOM 741 O O . GLU A 1 90 ? 13.164 -4.506 5.938 1.00 94.44 90 GLU A O 1
ATOM 746 N N . ILE A 1 91 ? 13.805 -3.716 3.940 1.00 94.81 91 ILE A N 1
ATOM 747 C CA . ILE A 1 91 ? 13.621 -2.300 4.290 1.00 94.81 91 ILE A CA 1
ATOM 748 C C . ILE A 1 91 ? 12.144 -2.016 4.546 1.00 94.81 91 ILE A C 1
ATOM 750 O O . ILE A 1 91 ? 11.817 -1.362 5.537 1.00 94.81 91 ILE A O 1
ATOM 754 N N . LEU A 1 92 ? 11.265 -2.540 3.687 1.00 93.31 92 LEU A N 1
ATOM 755 C CA . LEU A 1 92 ? 9.822 -2.404 3.832 1.00 93.31 92 LEU A CA 1
ATOM 756 C C . LEU A 1 92 ? 9.361 -2.946 5.192 1.00 93.31 92 LEU A C 1
ATOM 758 O O . LEU A 1 92 ? 8.805 -2.199 5.988 1.00 93.31 92 LEU A O 1
ATOM 762 N N . LEU A 1 93 ? 9.650 -4.218 5.488 1.00 92.25 93 LEU A N 1
ATOM 763 C CA . LEU A 1 93 ? 9.180 -4.884 6.706 1.00 92.25 93 LEU A CA 1
ATOM 764 C C . LEU A 1 93 ? 9.736 -4.257 7.992 1.00 92.25 93 LEU A C 1
ATOM 766 O O . LEU A 1 93 ? 9.050 -4.261 9.008 1.00 92.25 93 LEU A O 1
ATOM 770 N N . ASN A 1 94 ? 10.945 -3.692 7.953 1.00 96.62 94 ASN A N 1
ATOM 771 C CA . ASN A 1 94 ? 11.544 -3.007 9.102 1.00 96.62 94 ASN A CA 1
ATOM 772 C C . ASN A 1 94 ? 10.945 -1.613 9.378 1.00 96.62 94 ASN A C 1
ATOM 774 O O . ASN A 1 94 ? 11.267 -1.017 10.406 1.00 96.62 94 ASN A O 1
ATOM 778 N N . ASN A 1 95 ? 10.122 -1.075 8.470 1.00 95.00 95 ASN A N 1
ATOM 779 C CA . ASN A 1 95 ? 9.529 0.265 8.572 1.00 95.00 95 ASN A CA 1
ATOM 780 C C . ASN A 1 95 ? 7.986 0.271 8.540 1.00 95.00 95 ASN A C 1
ATOM 782 O O . ASN A 1 95 ? 7.410 1.362 8.535 1.00 95.00 95 ASN A O 1
ATOM 786 N N . CYS A 1 96 ? 7.347 -0.905 8.498 1.00 86.62 96 CYS A N 1
ATOM 787 C CA . CYS A 1 96 ? 5.895 -1.083 8.621 1.00 86.62 96 CYS A CA 1
ATOM 788 C C . CYS A 1 96 ? 5.412 -0.999 10.076 1.00 86.62 96 CYS A C 1
ATOM 790 O O . CYS A 1 96 ? 6.165 -1.419 10.986 1.00 86.62 96 CYS A O 1
#

Secondary structure (DSSP, 8-state):
-PPP--HHHHHHHHHHH-TT-SEEEEES-B--HHHHHHHHH-TT--EEEEES-B--SS-HHHHHHHHHHHS-TT--EEE-TT-GGGGGHHHHHTT-